Protein 6DBP (pdb70)

Organism: Homo sapiens (NCBI:txid9606)

Radius of gyration: 16.07 Å; Cα contacts (8 Å, |Δi|>4): 361; chains: 2; bounding box: 38×40×41 Å

Nearest PDB structures (foldseek):
  6nty-assembly1_A  TM=9.333E-01  e=2.374E-13  Homo sapiens
  3s7r-assembly2_B  TM=8.781E-01  e=2.569E-09  Homo sapiens
  6dcl-assembly1_B  TM=8.625E-01  e=2.749E-08  Homo sapiens
  1up1-assembly1_A  TM=8.301E-01  e=4.912E-07  Homo sapiens
  3b4d-assembly1_A  TM=8.468E-01  e=9.975E-06  Homo sapiens

Sequence (166 aa):
MKMFIGGLSWQTSPDSLRDYFSKFGEIRECMVMRDPTTKRSRGFGFVTFADPASVDKVLGQPHHELDSKTIDPKVAFPRRAQPKMKMFIGGLSWQTSPDSLRDYFSKFGEIRECMVMRDPTTKRSRGFGFVTFADPASVDKVLGQPHHELDSKTIDPKVAFPRRAQ

Foldseek 3Di:
DKKKKWFAALPQAQVQVCVQLCVLAAWPDKHKDFDPPDPPTGIMMITHHPDCSSVVVLQVPPWDDGPHGTIHIDDDDDDDDDDD/DKKKKWFAALPQAQVQQLVQLCVLAAWPDKDKDFDPPDPDTGIMMITHHPD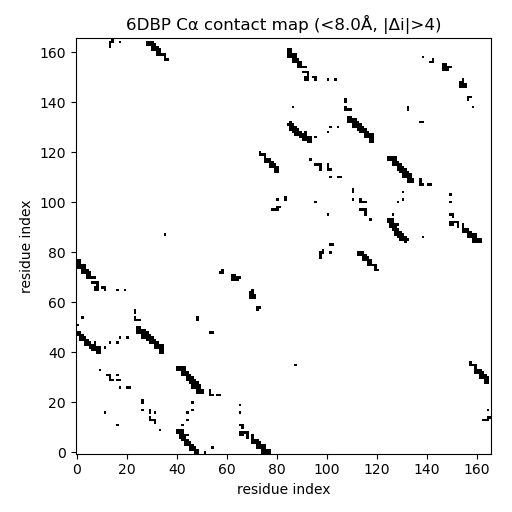CVSVVVLQPDDWDAGPRDTIHIDDDDDDDDD

GO terms:
  GO:0005515 protein binding (F, IPI)
  GO:0005829 cytosol (C, TAS)
  GO:0042802 identical protein binding (F, IPI)
  GO:0005829 cytosol (C, IDA)
  GO:0003723 RNA binding (F, HDA)

InterPro domains:
  IPR000504 RNA recognition motif domain [PF00076] (24-91)
  IPR000504 RNA recognition motif domain [PF00076] (112-178)
  IPR000504 RNA recognition motif domain [PS50102] (21-111)
  IPR000504 RNA recognition motif domain [PS50102] (110-187)
  IPR000504 RNA recognition motif domain [SM00360] (22-94)
  IPR000504 RNA recognition motif domain [SM00360] (111-183)
  IPR012677 Nucleotide-binding alpha-beta plait domain superfamily [G3DSA:3.30.70.330] (21-104)
  IPR012677 Nucleotide-binding alpha-beta plait domain superfamily [G3DSA:3.30.70.330] (106-197)
  IPR034126 RNA-binding protein Musas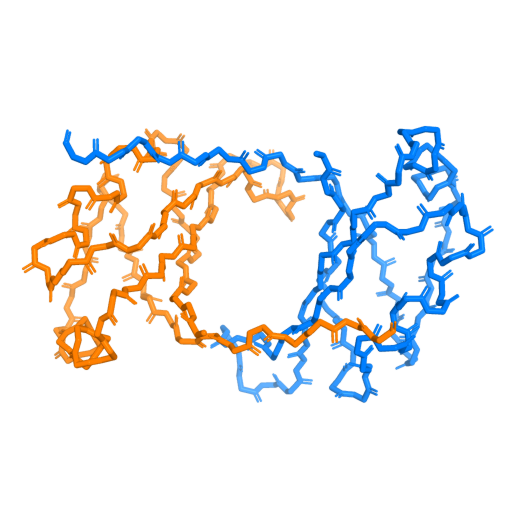hi homologue, RNA recognition motif 2 [cd12323] (111-184)
  IPR035979 RNA-binding domain superfamily [SSF54928] (20-105)
  IPR035979 RNA-binding domain superfamily [SSF54928] (98-203)

Structure (mmCIF, N/CA/C/O backbone):
data_6DBP
#
_entry.id   6DBP
#
_cell.length_a   30.317
_cell.length_b   64.413
_cell.length_c   38.387
_cell.angle_alpha   90.00
_cell.angle_beta   108.87
_cell.angle_gamma   90.00
#
_symmetry.space_group_name_H-M   'P 1 21 1'
#
loop_
_entity.id
_entity.type
_entity.pdbx_description
1 polymer 'RNA-binding protein Musashi homolog 2'
2 water water
#
loop_
_atom_site.group_PDB
_atom_site.id
_atom_site.type_symbol
_atom_site.label_atom_id
_atom_site.label_alt_id
_atom_site.label_comp_id
_atom_site.label_asym_id
_atom_site.label_entity_id
_atom_site.label_seq_id
_atom_site.pdbx_PDB_ins_code
_atom_site.Cartn_x
_atom_site.Cartn_y
_atom_site.Cartn_z
_atom_site.occupancy
_atom_site.B_iso_or_equiv
_atom_site.auth_seq_id
_atom_site.auth_comp_id
_atom_site.auth_asym_id
_atom_site.auth_atom_id
_atom_site.pdbx_PDB_model_num
ATOM 1 N N . MET A 1 1 ? 12.418 2.872 14.239 1.00 32.08 1 MET A N 1
ATOM 2 C CA . MET A 1 1 ? 12.902 3.343 12.944 1.00 31.76 1 MET A CA 1
ATOM 3 C C . MET A 1 1 ? 12.163 2.637 11.803 1.00 29.54 1 MET A C 1
ATOM 4 O O . MET A 1 1 ? 12.310 1.450 11.524 1.00 32.81 1 MET A O 1
ATOM 9 N N . LYS A 1 2 ? 11.316 3.407 11.154 1.00 24.75 2 LYS A N 1
ATOM 10 C CA . LYS A 1 2 ? 10.453 2.883 10.113 1.00 21.04 2 LYS A CA 1
ATOM 11 C C . LYS A 1 2 ? 10.898 3.441 8.775 1.00 17.83 2 LYS A C 1
ATOM 12 O O . LYS A 1 2 ? 11.648 4.417 8.702 1.00 21.45 2 LYS A O 1
ATOM 18 N N . MET A 1 3 ? 10.460 2.789 7.707 1.00 10.76 3 MET A N 1
ATOM 19 C CA . MET A 1 3 ? 10.492 3.396 6.387 1.00 14.07 3 MET A CA 1
ATOM 20 C C . MET A 1 3 ? 9.077 3.798 5.990 1.00 12.53 3 MET A C 1
ATOM 21 O O . MET A 1 3 ? 8.126 3.039 6.195 1.00 14.59 3 MET A O 1
ATOM 26 N N . PHE A 1 4 ? 8.946 5.008 5.462 1.00 12.64 4 PHE A N 1
ATOM 27 C CA . PHE A 1 4 ? 7.695 5.528 4.923 1.00 13.63 4 PHE A CA 1
ATOM 28 C C . PHE A 1 4 ? 7.744 5.414 3.410 1.00 11.33 4 PHE A C 1
ATOM 29 O O . PHE A 1 4 ? 8.716 5.847 2.784 1.00 12.65 4 PHE A O 1
ATOM 37 N N . ILE A 1 5 ? 6.690 4.857 2.815 1.00 10.87 5 ILE A N 1
ATOM 38 C CA . ILE A 1 5 ? 6.594 4.745 1.365 1.00 14.21 5 ILE A CA 1
ATOM 39 C C . ILE A 1 5 ? 5.308 5.420 0.920 1.00 14.12 5 ILE A C 1
ATOM 40 O O . ILE A 1 5 ? 4.210 4.898 1.155 1.00 12.98 5 ILE A O 1
ATOM 45 N N . GLY A 1 6 ? 5.439 6.568 0.253 1.00 15.08 6 GLY A N 1
ATOM 46 C CA . GLY A 1 6 ? 4.280 7.221 -0.319 1.00 16.46 6 GLY A CA 1
ATOM 47 C C . GLY A 1 6 ? 4.000 6.809 -1.764 1.00 14.64 6 GLY A C 1
ATOM 48 O O . GLY A 1 6 ? 4.812 6.170 -2.431 1.00 15.80 6 GLY A O 1
ATOM 49 N N . GLY A 1 7 ? 2.811 7.180 -2.230 1.00 14.58 7 GLY A N 1
ATOM 50 C CA . GLY A 1 7 ? 2.480 7.003 -3.634 1.00 15.43 7 GLY A CA 1
ATOM 51 C C . GLY A 1 7 ? 2.233 5.568 -4.041 1.00 13.58 7 GLY A C 1
ATOM 52 O O . GLY A 1 7 ? 2.473 5.213 -5.199 1.00 14.64 7 GLY A O 1
ATOM 53 N N . LEU A 1 8 ? 1.751 4.734 -3.125 1.00 13.36 8 LEU A N 1
ATOM 54 C CA . LEU A 1 8 ? 1.460 3.350 -3.468 1.00 11.65 8 LEU A CA 1
ATOM 55 C C . LEU A 1 8 ? 0.239 3.269 -4.373 1.00 12.19 8 LEU A C 1
ATOM 56 O O . LEU A 1 8 ? -0.695 4.072 -4.276 1.00 12.81 8 LEU A O 1
ATOM 61 N N . SER A 1 9 ? 0.249 2.279 -5.253 1.00 12.20 9 SER A N 1
ATOM 62 C CA . SER A 1 9 ? -0.960 1.951 -5.993 1.00 13.52 9 SER A CA 1
ATOM 63 C C . SER A 1 9 ? -2.068 1.531 -5.034 1.00 12.78 9 SER A C 1
ATOM 64 O O . SER A 1 9 ? -1.817 0.936 -3.985 1.00 11.58 9 SER A O 1
ATOM 67 N N . TRP A 1 10 ? -3.313 1.850 -5.401 1.00 15.20 10 TRP A N 1
ATOM 68 C CA . TRP A 1 10 ? -4.435 1.333 -4.630 1.00 16.81 10 TRP A CA 1
ATOM 69 C C . TRP A 1 10 ? -4.468 -0.190 -4.614 1.00 15.58 10 TRP A C 1
ATOM 70 O O . TRP A 1 10 ? -5.049 -0.773 -3.691 1.00 17.54 10 TRP A O 1
ATOM 81 N N . GLN A 1 11 ? -3.828 -0.844 -5.586 1.00 16.29 11 GLN A N 1
ATOM 82 C CA . GLN A 1 11 ? -3.788 -2.298 -5.619 1.00 15.89 11 GLN A CA 1
ATOM 83 C C . GLN A 1 11 ? -2.755 -2.886 -4.677 1.00 17.45 11 GLN A C 1
ATOM 84 O O . GLN A 1 11 ? -2.723 -4.109 -4.512 1.00 20.83 11 GLN A O 1
ATOM 90 N N . THR A 1 12 ? -1.918 -2.062 -4.060 1.00 13.95 12 THR A N 1
ATOM 91 C CA . THR A 1 12 ? -0.868 -2.574 -3.194 1.00 14.43 12 THR A CA 1
ATOM 92 C C . THR A 1 12 ? -1.461 -2.884 -1.828 1.00 17.32 12 THR A C 1
ATOM 93 O O . THR A 1 12 ? -1.871 -1.983 -1.091 1.00 18.97 12 THR A O 1
ATOM 97 N N . SER A 1 13 ? -1.510 -4.154 -1.502 1.00 16.31 13 SER A N 1
ATOM 98 C CA . SER A 1 13 ? -1.950 -4.615 -0.195 1.00 16.61 13 SER A CA 1
ATOM 99 C C . SER A 1 13 ? -0.779 -4.593 0.771 1.00 14.98 13 SER A C 1
ATOM 100 O O . SER A 1 13 ? 0.378 -4.504 0.361 1.00 15.17 13 SER A O 1
ATOM 103 N N . PRO A 1 14 ? -1.030 -4.699 2.077 1.00 13.76 14 PRO A N 1
ATOM 104 C CA . PRO A 1 14 ? 0.107 -4.814 3.005 1.00 16.15 14 PRO A CA 1
ATOM 105 C C . PRO A 1 14 ? 0.928 -6.058 2.752 1.00 16.21 14 PRO A C 1
ATOM 106 O O . PRO A 1 14 ? 2.145 -6.039 2.974 1.00 14.69 14 PRO A O 1
ATOM 110 N N . ASP A 1 15 ? 0.301 -7.139 2.275 1.00 16.54 15 ASP A N 1
ATOM 111 C CA . ASP A 1 15 ? 1.058 -8.339 1.943 1.00 17.60 15 ASP A CA 1
ATOM 112 C C . ASP A 1 15 ? 1.985 -8.093 0.764 1.00 14.91 15 ASP A C 1
ATOM 113 O O . ASP A 1 15 ? 3.133 -8.554 0.771 1.00 16.39 15 ASP A O 1
ATOM 118 N N . SER A 1 16 ? 1.508 -7.362 -0.250 1.00 13.89 16 SER A N 1
ATOM 119 C CA . SER A 1 16 ? 2.346 -7.008 -1.395 1.00 14.51 16 SER A CA 1
ATOM 120 C C . SER A 1 16 ? 3.535 -6.159 -0.962 1.00 14.69 16 SER A C 1
ATOM 121 O O . SER A 1 16 ? 4.674 -6.368 -1.407 1.00 13.14 16 SER A O 1
ATOM 124 N N . LEU A 1 17 ? 3.276 -5.169 -0.121 1.00 12.06 17 LEU A N 1
ATOM 125 C CA . LEU A 1 17 ? 4.357 -4.315 0.343 1.00 11.62 17 LEU A CA 1
ATOM 126 C C . LEU A 1 17 ? 5.334 -5.117 1.189 1.00 11.91 17 LEU A C 1
ATOM 127 O O . LEU A 1 17 ? 6.554 -4.963 1.060 1.00 11.44 17 LEU A O 1
ATOM 132 N N . ARG A 1 18 ? 4.815 -6.014 2.030 1.00 11.45 18 ARG A N 1
ATOM 133 C CA . ARG A 1 18 ? 5.681 -6.870 2.838 1.00 14.69 18 ARG A CA 1
ATOM 134 C C . ARG A 1 18 ? 6.549 -7.757 1.957 1.00 12.77 18 ARG A C 1
ATOM 135 O O . ARG A 1 18 ? 7.758 -7.898 2.191 1.00 13.87 18 ARG A O 1
ATOM 143 N N . ASP A 1 19 ? 5.945 -8.377 0.941 1.00 15.24 19 ASP A N 1
ATOM 144 C CA . ASP A 1 19 ? 6.695 -9.284 0.078 1.00 14.97 19 ASP A CA 1
ATOM 145 C C . ASP A 1 19 ? 7.831 -8.555 -0.628 1.00 14.63 19 ASP A C 1
ATOM 146 O O . ASP A 1 19 ? 8.939 -9.092 -0.755 1.00 17.61 19 ASP A O 1
ATOM 151 N N . TYR A 1 20 ? 7.582 -7.326 -1.079 1.00 10.94 20 TYR A N 1
ATOM 152 C CA . TYR A 1 20 ? 8.634 -6.564 -1.746 1.00 12.15 20 TYR A CA 1
ATOM 153 C C . TYR A 1 20 ? 9.778 -6.278 -0.789 1.00 12.66 20 TYR A C 1
ATOM 154 O O . TYR A 1 20 ? 10.951 -6.499 -1.110 1.00 13.62 20 TYR A O 1
ATOM 163 N N . PHE A 1 21 ? 9.464 -5.794 0.400 1.00 10.41 21 PHE A N 1
ATOM 164 C CA . PHE A 1 21 ? 10.547 -5.353 1.258 1.00 11.31 21 PHE A CA 1
ATOM 165 C C . PHE A 1 21 ? 11.206 -6.487 2.032 1.00 11.47 21 PHE A C 1
ATOM 166 O O . PHE A 1 21 ? 12.336 -6.316 2.504 1.00 13.15 21 PHE A O 1
ATOM 174 N N . SER A 1 22 ? 10.577 -7.655 2.114 1.00 11.81 22 SER A N 1
ATOM 175 C CA . SER A 1 22 ? 11.227 -8.767 2.795 1.00 13.83 22 SER A CA 1
ATOM 176 C C . SER A 1 22 ? 12.467 -9.256 2.056 1.00 15.27 22 SER A C 1
ATOM 177 O O . SER A 1 22 ? 13.290 -9.954 2.664 1.00 13.91 22 SER A O 1
ATOM 180 N N . LYS A 1 23 ? 12.641 -8.886 0.779 1.00 13.44 23 LYS A N 1
ATOM 181 C CA . LYS A 1 23 ? 13.869 -9.240 0.071 1.00 13.96 23 LYS A CA 1
ATOM 182 C C . LYS A 1 23 ? 15.080 -8.552 0.675 1.00 13.30 23 LYS A C 1
ATOM 183 O O . LYS A 1 23 ? 16.214 -8.981 0.426 1.00 15.23 23 LYS A O 1
ATOM 189 N N . PHE A 1 24 ? 14.865 -7.512 1.478 1.00 11.62 24 PHE A N 1
ATOM 190 C CA . PHE A 1 24 ? 15.951 -6.757 2.083 1.00 12.45 24 PHE A CA 1
ATOM 191 C C . PHE A 1 24 ? 16.229 -7.143 3.527 1.00 14.07 24 PHE A C 1
ATOM 192 O O . PHE A 1 24 ? 17.205 -6.648 4.095 1.00 16.47 24 PHE A O 1
ATOM 200 N N . GLY A 1 25 ? 15.410 -7.982 4.129 1.00 12.46 25 GLY A N 1
ATOM 201 C CA . GLY A 1 25 ? 15.645 -8.400 5.496 1.00 16.68 25 GLY A CA 1
ATOM 202 C C . GLY A 1 25 ? 14.340 -8.689 6.213 1.00 13.86 25 GLY A C 1
ATOM 203 O O . GLY A 1 25 ? 13.248 -8.522 5.673 1.00 14.63 25 GLY A O 1
ATOM 204 N N . GLU A 1 26 ? 14.491 -9.141 7.455 1.00 14.93 26 GLU A N 1
ATOM 205 C CA . GLU A 1 26 ? 13.354 -9.514 8.284 1.00 12.65 26 GLU A CA 1
ATOM 206 C C . GLU A 1 26 ? 12.481 -8.304 8.576 1.00 12.39 26 GLU A C 1
ATOM 207 O O . GLU A 1 26 ? 12.971 -7.256 8.994 1.00 13.91 26 GLU A O 1
ATOM 213 N N . ILE A 1 27 ? 11.174 -8.460 8.374 1.00 14.39 27 ILE A N 1
ATOM 214 C CA . ILE A 1 27 ? 10.207 -7.398 8.627 1.00 13.93 27 ILE A CA 1
ATOM 215 C C . ILE A 1 27 ? 9.503 -7.677 9.950 1.00 16.13 27 ILE A C 1
ATOM 216 O O . ILE A 1 27 ? 9.030 -8.799 10.190 1.00 18.26 27 ILE A O 1
ATOM 221 N N . ARG A 1 28 ? 9.486 -6.673 10.835 1.00 14.93 28 ARG A N 1
ATOM 222 C CA . ARG A 1 28 ? 8.737 -6.747 12.086 1.00 17.16 28 ARG A CA 1
ATOM 223 C C . ARG A 1 28 ? 7.303 -6.263 11.939 1.00 19.58 28 ARG A C 1
ATOM 224 O O . ARG A 1 28 ? 6.414 -6.770 12.629 1.00 22.82 28 ARG A O 1
ATOM 232 N N . GLU A 1 29 ? 7.048 -5.289 11.065 1.00 17.03 29 GLU A N 1
ATOM 233 C CA . GLU A 1 29 ? 5.691 -4.794 10.896 1.00 19.46 29 GLU A CA 1
ATOM 234 C C . GLU A 1 29 ? 5.600 -4.140 9.535 1.00 15.22 29 GLU A C 1
ATOM 235 O O . GLU A 1 29 ? 6.571 -3.564 9.049 1.00 15.81 29 GLU A O 1
ATOM 241 N N . CYS A 1 30 ? 4.433 -4.258 8.918 1.00 16.42 30 CYS A N 1
ATOM 242 C CA . CYS A 1 30 ? 4.230 -3.672 7.604 1.00 13.39 30 CYS A CA 1
ATOM 243 C C . CYS A 1 30 ? 2.773 -3.255 7.496 1.00 18.08 30 CYS A C 1
ATOM 244 O O . CYS A 1 30 ? 1.875 -4.089 7.634 1.00 18.36 30 CYS A O 1
ATOM 247 N N . MET A 1 31 ? 2.524 -1.970 7.264 1.00 14.13 31 MET A N 1
ATOM 248 C CA . MET A 1 31 ? 1.144 -1.519 7.202 1.00 16.08 31 MET A CA 1
ATOM 249 C C . MET A 1 31 ? 0.952 -0.594 6.016 1.00 16.71 31 MET A C 1
ATOM 250 O O . MET A 1 31 ? 1.862 0.143 5.632 1.00 16.06 31 MET A O 1
ATOM 255 N N . VAL A 1 32 ? -0.244 -0.665 5.428 1.00 13.60 32 VAL A N 1
ATOM 256 C CA . VAL A 1 32 ? -0.674 0.222 4.356 1.00 14.64 32 VAL A CA 1
ATOM 257 C C . VAL A 1 32 ? -1.970 0.894 4.789 1.00 14.85 32 VAL A C 1
ATOM 258 O O . VAL A 1 32 ? -2.750 0.343 5.569 1.00 15.22 32 VAL A O 1
ATOM 262 N N . MET A 1 33 ? -2.185 2.109 4.300 1.00 14.10 33 MET A N 1
ATOM 263 C CA . MET A 1 33 ? -3.490 2.739 4.405 1.00 14.19 33 MET A CA 1
ATOM 264 C C . MET A 1 33 ? -3.755 3.531 3.138 1.00 16.20 33 MET A C 1
ATOM 265 O O . MET A 1 33 ? -2.830 4.016 2.485 1.00 14.67 33 MET A O 1
ATOM 270 N N . ARG A 1 34 ? -5.029 3.630 2.774 1.00 18.46 34 ARG A N 1
ATOM 271 C CA . ARG A 1 34 ? -5.407 4.551 1.717 1.00 21.72 34 ARG A CA 1
ATOM 272 C C . ARG A 1 34 ? -5.007 5.961 2.134 1.00 21.57 34 ARG A C 1
ATOM 273 O O . ARG A 1 34 ? -5.249 6.370 3.274 1.00 23.11 34 ARG A O 1
ATOM 281 N N . ASP A 1 35 ? -4.353 6.684 1.235 1.00 19.96 35 ASP A N 1
ATOM 282 C CA . ASP A 1 35 ? -3.917 8.053 1.503 1.00 22.27 35 ASP A CA 1
ATOM 283 C C . ASP A 1 35 ? -5.128 8.984 1.531 1.00 25.65 35 ASP A C 1
ATOM 284 O O . ASP A 1 35 ? -5.707 9.255 0.471 1.00 24.30 35 ASP A O 1
ATOM 289 N N . PRO A 1 36 ? -5.543 9.504 2.690 1.00 23.67 36 PRO A N 1
ATOM 290 C CA . PRO A 1 36 ? -6.780 10.292 2.738 1.00 25.92 36 PRO A CA 1
ATOM 291 C C . PRO A 1 36 ? -6.630 11.722 2.247 1.00 26.58 36 PRO A C 1
ATOM 292 O O . PRO A 1 36 ? -7.622 12.458 2.247 1.00 26.11 36 PRO A O 1
ATOM 296 N N . THR A 1 37 ? -5.431 12.134 1.831 1.00 25.59 37 THR A N 1
ATOM 297 C CA . THR A 1 37 ? -5.192 13.506 1.399 1.00 28.98 37 THR A CA 1
ATOM 298 C C . THR A 1 37 ? -5.565 13.750 -0.055 1.00 31.77 37 THR A C 1
ATOM 299 O O . THR A 1 37 ? -5.447 14.887 -0.521 1.00 35.41 37 THR A O 1
ATOM 303 N N . THR A 1 38 ? -6.004 12.726 -0.783 1.00 31.28 38 THR A N 1
ATOM 304 C CA . THR A 1 38 ? -6.373 12.899 -2.178 1.00 34.08 38 THR A CA 1
ATOM 305 C C . THR A 1 38 ? -7.524 11.965 -2.520 1.00 38.33 38 THR A C 1
ATOM 306 O O . THR A 1 38 ? -7.718 10.922 -1.887 1.00 36.23 38 THR A O 1
ATOM 310 N N . LYS A 1 39 ? -8.299 12.363 -3.532 1.00 41.63 39 LYS A N 1
ATOM 311 C CA . LYS A 1 39 ? -9.351 11.501 -4.053 1.00 42.13 39 LYS A CA 1
ATOM 312 C C . LYS A 1 39 ? -8.820 10.551 -5.119 1.00 41.03 39 LYS A C 1
ATOM 313 O O . LYS A 1 39 ? -9.389 9.473 -5.326 1.00 46.94 39 LYS A O 1
ATOM 319 N N . ARG A 1 40 ? -7.748 10.935 -5.810 1.00 37.75 40 ARG A N 1
ATOM 320 C CA . ARG A 1 40 ? -6.918 9.981 -6.530 1.00 39.28 40 ARG A CA 1
ATOM 321 C C . ARG A 1 40 ? -6.645 8.792 -5.621 1.00 37.45 40 ARG A C 1
ATOM 322 O O . ARG A 1 40 ? -6.244 8.959 -4.468 1.00 32.52 40 ARG A O 1
ATOM 330 N N . SER A 1 41 ? -6.928 7.590 -6.100 1.00 34.76 41 SER A N 1
ATOM 331 C CA . SER A 1 41 ? -6.832 6.414 -5.239 1.00 30.85 41 SER A CA 1
ATOM 332 C C . SER A 1 41 ? -5.363 6.009 -5.147 1.00 25.89 41 SER A C 1
ATOM 333 O O . SER A 1 41 ? -4.779 5.486 -6.106 1.00 25.64 41 SER A O 1
ATOM 336 N N . ARG A 1 42 ? -4.758 6.266 -3.988 1.00 21.69 42 ARG A N 1
ATOM 337 C CA . ARG A 1 42 ? -3.376 5.884 -3.726 1.00 20.91 42 ARG A CA 1
ATOM 338 C C . ARG A 1 42 ? -3.231 5.595 -2.239 1.00 17.17 42 ARG A C 1
ATOM 339 O O . ARG A 1 42 ? -4.111 5.916 -1.434 1.00 19.77 42 ARG A O 1
ATOM 347 N N . GLY A 1 43 ? -2.104 4.972 -1.875 1.00 13.43 43 GLY A N 1
ATOM 348 C CA . GLY A 1 43 ? -1.867 4.579 -0.506 1.00 12.77 43 GLY A CA 1
ATOM 349 C C . GLY A 1 43 ? -0.518 5.070 -0.003 1.00 11.79 43 GLY A C 1
ATOM 350 O O . GLY A 1 43 ? 0.329 5.527 -0.770 1.00 12.28 43 GLY A O 1
ATOM 351 N N . PHE A 1 44 ? -0.335 4.976 1.306 1.00 13.50 44 PHE A N 1
ATOM 352 C CA . PHE A 1 44 ? 1.035 5.017 1.790 1.00 12.68 44 PHE A CA 1
ATOM 353 C C . PHE A 1 44 ? 1.232 3.922 2.826 1.00 13.62 44 PHE A C 1
ATOM 354 O O . PHE A 1 44 ? 0.281 3.308 3.326 1.00 13.28 44 PHE A O 1
ATOM 362 N N . GLY A 1 45 ? 2.503 3.622 3.070 1.00 15.01 45 GLY A N 1
ATOM 363 C CA . GLY A 1 45 ? 2.849 2.481 3.883 1.00 14.70 45 GLY A CA 1
ATOM 364 C C . GLY A 1 45 ? 4.017 2.779 4.798 1.00 12.42 45 GLY A C 1
ATOM 365 O O . GLY A 1 45 ? 4.794 3.713 4.591 1.00 10.74 45 GLY A O 1
ATOM 366 N N . PHE A 1 46 ? 4.121 1.954 5.825 1.00 12.72 46 PHE A N 1
ATOM 367 C CA . PHE A 1 46 ? 5.234 1.993 6.758 1.00 11.97 46 PHE A CA 1
ATOM 368 C C . PHE A 1 46 ? 5.764 0.582 6.906 1.00 14.89 46 PHE A C 1
ATOM 369 O O . PHE A 1 46 ? 4.983 -0.348 7.115 1.00 15.40 46 PHE A O 1
ATOM 377 N N . VAL A 1 47 ? 7.079 0.424 6.807 1.00 11.02 47 VAL A N 1
ATOM 378 C CA . VAL A 1 47 ? 7.732 -0.872 6.970 1.00 14.28 47 VAL A CA 1
ATOM 379 C C . VAL A 1 47 ? 8.716 -0.757 8.128 1.00 13.16 47 VAL A C 1
ATOM 380 O O . VAL A 1 47 ? 9.532 0.168 8.162 1.00 14.28 47 VAL A O 1
ATOM 384 N N . THR A 1 48 ? 8.647 -1.695 9.074 1.00 11.37 48 THR A N 1
ATOM 385 C CA . THR A 1 48 ? 9.594 -1.735 10.183 1.00 14.82 48 THR A CA 1
ATOM 386 C C . THR A 1 48 ? 10.441 -2.993 10.057 1.00 13.32 48 THR A C 1
ATOM 387 O O . THR A 1 48 ? 9.906 -4.104 10.026 1.00 14.39 48 THR A O 1
ATOM 391 N N . PHE A 1 49 ? 11.751 -2.813 9.929 1.00 13.30 49 PHE A N 1
ATOM 392 C CA . PHE A 1 49 ? 12.672 -3.935 9.837 1.00 12.59 49 PHE A CA 1
ATOM 393 C C . PHE A 1 49 ? 13.198 -4.311 11.211 1.00 16.52 49 PHE A C 1
ATOM 394 O O . PHE A 1 49 ? 13.331 -3.466 12.095 1.00 18.32 49 PHE A O 1
ATOM 402 N N . ALA A 1 50 ? 13.564 -5.581 11.365 1.00 14.91 50 ALA A N 1
ATOM 403 C CA . ALA A 1 50 ? 14.215 -5.987 12.606 1.00 17.94 50 ALA A CA 1
ATOM 404 C C . ALA A 1 50 ? 15.633 -5.436 12.705 1.00 21.90 50 ALA A C 1
ATOM 405 O O . ALA A 1 50 ? 16.098 -5.111 13.806 1.00 24.59 50 ALA A O 1
ATOM 407 N N . ASP A 1 51 ? 16.336 -5.325 11.581 1.00 19.57 51 ASP A N 1
ATOM 408 C CA . ASP A 1 51 ? 17.732 -4.925 11.533 1.00 20.37 51 ASP A CA 1
ATOM 409 C C . ASP A 1 51 ? 17.872 -3.611 10.776 1.00 19.71 51 ASP A C 1
ATOM 410 O O . ASP A 1 51 ? 17.412 -3.515 9.634 1.00 15.78 51 ASP A O 1
ATOM 415 N N . PRO A 1 52 ? 18.496 -2.586 11.361 1.00 24.38 52 PRO A N 1
ATOM 416 C CA . PRO A 1 52 ? 18.728 -1.336 10.609 1.00 20.69 52 PRO A CA 1
ATOM 417 C C . PRO A 1 52 ? 19.535 -1.515 9.335 1.00 18.85 52 PRO A C 1
ATOM 418 O O . PRO A 1 52 ? 19.434 -0.666 8.434 1.00 18.08 52 PRO A O 1
ATOM 422 N N . ALA A 1 53 ? 20.351 -2.574 9.239 1.00 18.68 53 ALA A N 1
ATOM 423 C CA . ALA A 1 53 ? 21.117 -2.815 8.022 1.00 20.89 53 ALA A CA 1
ATOM 424 C C . ALA A 1 53 ? 20.201 -2.931 6.819 1.00 18.64 53 ALA A C 1
ATOM 425 O O . ALA A 1 53 ? 20.596 -2.589 5.695 1.00 17.33 53 ALA A O 1
ATOM 427 N N . SER A 1 54 ? 18.974 -3.408 7.034 1.00 13.89 54 SER A N 1
ATOM 428 C CA . SER A 1 54 ? 18.042 -3.567 5.924 1.00 11.67 54 SER A CA 1
ATOM 429 C C . SER A 1 54 ? 17.690 -2.217 5.317 1.00 12.57 54 SER A C 1
ATOM 430 O O . SER A 1 54 ? 17.494 -2.111 4.102 1.00 12.85 54 SER A O 1
ATOM 433 N N . VAL A 1 55 ? 17.571 -1.181 6.154 1.00 13.94 55 VAL A N 1
ATOM 434 C CA .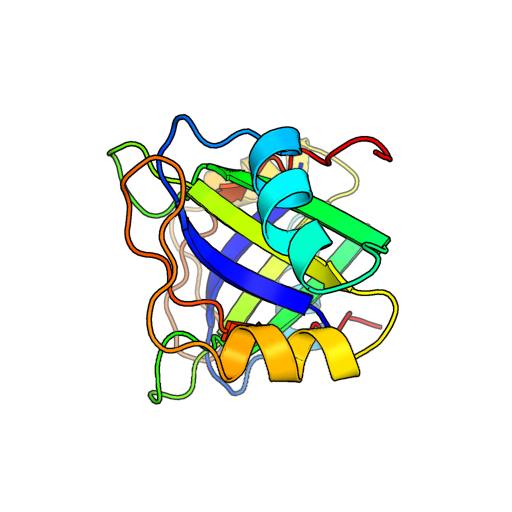 VAL A 1 55 ? 17.261 0.155 5.652 1.00 9.99 55 VAL A CA 1
ATOM 435 C C . VAL A 1 55 ? 18.364 0.634 4.710 1.00 12.32 55 VAL A C 1
ATOM 436 O O . VAL A 1 55 ? 18.093 1.238 3.664 1.00 13.85 55 VAL A O 1
ATOM 440 N N . ASP A 1 56 ? 19.629 0.378 5.065 1.00 12.65 56 ASP A N 1
ATOM 441 C CA . ASP A 1 56 ? 20.715 0.777 4.182 1.00 14.27 56 ASP A CA 1
ATOM 442 C C . ASP A 1 56 ? 20.613 0.097 2.827 1.00 15.81 56 ASP A C 1
ATOM 443 O O . ASP A 1 56 ? 20.880 0.720 1.791 1.00 15.81 56 ASP A O 1
ATOM 448 N N . LYS A 1 57 ? 20.238 -1.186 2.811 1.00 13.57 57 LYS A N 1
ATOM 449 C CA . LYS A 1 57 ? 20.105 -1.879 1.536 1.00 13.51 57 LYS A CA 1
ATOM 450 C C . LYS A 1 57 ? 19.005 -1.256 0.691 1.00 13.38 57 LYS A C 1
ATOM 451 O O . LYS A 1 57 ? 19.159 -1.097 -0.524 1.00 13.98 57 LYS A O 1
ATOM 457 N 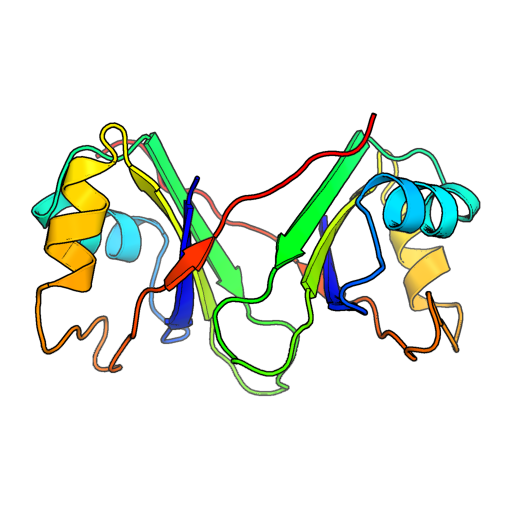N . VAL A 1 58 ? 17.881 -0.910 1.315 1.00 13.57 58 VAL A N 1
ATOM 458 C CA . VAL A 1 58 ? 16.805 -0.245 0.581 1.00 9.97 58 VAL A CA 1
ATOM 459 C C . VAL A 1 58 ? 17.262 1.113 0.064 1.00 12.85 58 VAL A C 1
ATOM 460 O O . VAL A 1 58 ? 17.089 1.436 -1.117 1.00 13.70 58 VAL A O 1
ATOM 464 N N . LEU A 1 59 ? 17.843 1.935 0.943 1.00 11.15 59 LEU A N 1
ATOM 465 C CA . LEU A 1 59 ? 18.265 3.268 0.519 1.00 12.85 59 LEU A CA 1
ATOM 466 C C . LEU A 1 59 ? 19.349 3.204 -0.542 1.00 14.91 59 LEU A C 1
ATOM 467 O O . LEU A 1 59 ? 19.429 4.098 -1.397 1.00 17.80 59 LEU A O 1
ATOM 472 N N . GLY A 1 60 ? 20.187 2.168 -0.501 1.00 13.04 60 GLY A N 1
ATOM 473 C CA . GLY A 1 60 ? 21.263 2.046 -1.468 1.00 16.93 60 GLY A CA 1
ATOM 474 C C . GLY A 1 60 ? 20.791 1.672 -2.859 1.00 19.75 60 GLY A C 1
ATOM 475 O O . GLY A 1 60 ? 21.378 2.118 -3.856 1.00 18.90 60 GLY A O 1
ATOM 476 N N . GLN A 1 61 ? 19.755 0.844 -2.952 1.00 15.41 61 GLN A N 1
ATOM 477 C CA . GLN A 1 61 ? 19.238 0.408 -4.251 1.00 14.12 61 GLN A CA 1
ATOM 478 C C . GLN A 1 61 ? 18.631 1.606 -4.968 1.00 15.13 61 GLN A C 1
ATOM 479 O O . GLN A 1 61 ? 17.736 2.259 -4.414 1.00 16.15 61 GLN A O 1
ATOM 485 N N . PRO A 1 62 ? 19.085 1.944 -6.177 1.00 14.12 62 PRO A N 1
ATOM 486 C CA . PRO A 1 62 ? 18.721 3.241 -6.763 1.00 13.74 62 PRO A CA 1
ATOM 487 C C . PRO A 1 62 ? 17.336 3.300 -7.377 1.00 15.76 62 PRO A C 1
ATOM 488 O O . PRO A 1 62 ? 16.877 4.404 -7.698 1.00 21.06 62 PRO A O 1
ATOM 492 N N . HIS A 1 63 ? 16.667 2.170 -7.567 1.00 14.68 63 HIS A N 1
ATOM 493 C CA . HIS A 1 63 ? 15.341 2.160 -8.172 1.00 15.97 63 HIS A CA 1
ATOM 494 C C . HIS A 1 63 ? 14.450 1.155 -7.453 1.00 12.24 63 HIS A C 1
ATOM 495 O O . HIS A 1 63 ? 14.854 0.010 -7.222 1.00 12.40 63 HIS A O 1
ATOM 502 N N . HIS A 1 64 ? 13.239 1.591 -7.101 1.00 12.05 64 HIS A N 1
ATOM 503 C CA . HIS A 1 64 ? 12.227 0.746 -6.488 1.00 12.14 64 HIS A CA 1
ATOM 504 C C . HIS A 1 64 ? 10.932 0.946 -7.243 1.00 9.84 64 HIS A C 1
ATOM 505 O O . HIS A 1 64 ? 10.616 2.070 -7.641 1.00 10.76 64 HIS A O 1
ATOM 512 N N . GLU A 1 65 ? 10.205 -0.143 -7.475 1.00 11.84 65 GLU A N 1
ATOM 513 C CA . GLU A 1 65 ? 8.880 -0.020 -8.061 1.00 14.05 65 GLU A CA 1
ATOM 514 C C . GLU A 1 65 ? 7.989 -1.121 -7.514 1.00 11.53 65 GLU A C 1
ATOM 515 O O . GLU A 1 65 ? 8.457 -2.207 -7.147 1.00 12.82 65 GLU A O 1
ATOM 521 N N . LEU A 1 66 ? 6.693 -0.838 -7.490 1.00 11.53 66 LEU A N 1
ATOM 522 C CA . LEU A 1 66 ? 5.733 -1.772 -6.921 1.00 10.87 66 LEU A CA 1
ATOM 523 C C . LEU A 1 66 ? 4.373 -1.480 -7.533 1.00 9.08 66 LEU A C 1
ATOM 524 O O . LEU A 1 66 ? 3.905 -0.338 -7.481 1.00 10.77 66 LEU A O 1
ATOM 529 N N . ASP A 1 67 ? 3.751 -2.512 -8.105 1.00 12.44 67 ASP A N 1
ATOM 530 C CA . ASP A 1 67 ? 2.403 -2.420 -8.683 1.00 12.19 67 ASP A CA 1
ATOM 531 C C . ASP A 1 67 ? 2.253 -1.203 -9.598 1.00 12.09 67 ASP A C 1
ATOM 532 O O . ASP A 1 67 ? 1.287 -0.439 -9.507 1.00 13.23 67 ASP A O 1
ATOM 537 N N . SER A 1 68 ? 3.230 -1.034 -10.500 1.00 12.79 68 SER A N 1
ATOM 538 C CA . SER A 1 68 ? 3.246 -0.046 -11.588 1.00 15.71 68 SER A CA 1
ATOM 539 C C . SER A 1 68 ? 3.529 1.372 -11.107 1.00 17.36 68 SER A C 1
ATOM 540 O O . SER A 1 68 ? 3.351 2.340 -11.891 1.00 15.97 68 SER A O 1
ATOM 543 N N . LYS A 1 69 ? 3.985 1.546 -9.871 1.00 11.59 69 LYS A N 1
ATOM 544 C CA . LYS A 1 69 ? 4.415 2.843 -9.370 1.00 12.07 69 LYS A CA 1
ATOM 545 C C . LYS A 1 69 ? 5.904 2.797 -9.080 1.00 12.81 69 LYS A C 1
ATOM 546 O O . LYS A 1 69 ? 6.397 1.831 -8.500 1.00 12.14 69 LYS A O 1
ATOM 552 N N . THR A 1 70 ? 6.621 3.844 -9.463 1.00 11.79 70 THR A N 1
ATOM 553 C CA . THR A 1 70 ? 7.964 4.026 -8.943 1.00 10.89 70 THR A CA 1
ATOM 554 C C . THR A 1 70 ? 7.837 4.583 -7.534 1.00 10.94 70 THR A C 1
ATOM 555 O O . THR A 1 70 ? 7.098 5.546 -7.310 1.00 16.16 70 THR A O 1
ATOM 559 N N . ILE A 1 71 ? 8.495 3.932 -6.575 1.00 10.17 71 ILE A N 1
ATOM 560 C CA . ILE A 1 71 ? 8.412 4.342 -5.178 1.00 10.42 71 ILE A CA 1
ATOM 561 C C . ILE A 1 71 ? 9.798 4.751 -4.686 1.00 12.15 71 ILE A C 1
ATOM 562 O O . ILE A 1 71 ? 10.830 4.360 -5.235 1.00 12.35 71 ILE A O 1
ATOM 567 N N . ASP A 1 72 ? 9.804 5.566 -3.640 1.00 15.17 72 ASP A N 1
ATOM 568 C CA . ASP A 1 72 ? 11.031 6.168 -3.119 1.00 13.85 72 ASP A CA 1
ATOM 569 C C . ASP A 1 72 ? 10.991 6.092 -1.600 1.00 10.74 72 ASP A C 1
ATOM 570 O O . ASP A 1 72 ? 10.571 7.033 -0.921 1.00 12.49 72 ASP A O 1
ATOM 575 N N . PRO A 1 73 ? 11.406 4.954 -1.043 1.00 11.84 73 PRO A N 1
ATOM 576 C CA . PRO A 1 73 ? 11.311 4.757 0.414 1.00 12.38 73 PRO A CA 1
ATOM 577 C C . PRO A 1 73 ? 12.128 5.783 1.192 1.00 14.00 73 PRO A C 1
ATOM 578 O O . PRO A 1 73 ? 13.280 6.071 0.859 1.00 14.52 73 PRO A O 1
ATOM 582 N N . LYS A 1 74 ? 11.514 6.341 2.236 1.00 11.02 74 LYS A N 1
ATOM 583 C CA . LYS A 1 74 ? 12.142 7.337 3.091 1.00 13.30 74 LYS A CA 1
ATOM 584 C C . LYS A 1 74 ? 12.205 6.817 4.519 1.00 13.53 74 LYS A C 1
ATOM 585 O O . LYS A 1 74 ? 11.462 5.918 4.900 1.00 15.26 74 LYS A O 1
ATOM 591 N N . VAL A 1 75 ? 13.119 7.382 5.326 1.00 14.54 75 VAL A N 1
ATOM 592 C CA . VAL A 1 75 ? 13.182 6.983 6.727 1.00 16.70 75 VAL A CA 1
ATOM 593 C C . VAL A 1 75 ? 12.231 7.855 7.532 1.00 15.51 75 VAL A C 1
ATOM 594 O O . VAL A 1 75 ? 11.981 9.018 7.208 1.00 19.80 75 VAL A O 1
ATOM 598 N N . ALA A 1 76 ? 11.689 7.283 8.602 1.00 13.61 76 ALA A N 1
ATOM 599 C CA . ALA A 1 76 ? 10.753 7.989 9.455 1.00 15.34 76 ALA A CA 1
ATOM 600 C C . ALA A 1 76 ? 11.039 7.580 10.888 1.00 15.89 76 ALA A C 1
ATOM 601 O O . ALA A 1 76 ? 11.281 6.404 11.169 1.00 17.42 76 ALA A O 1
ATOM 603 N N . PHE A 1 77 ? 11.023 8.550 11.791 1.00 13.91 77 PHE A N 1
ATOM 604 C CA . PHE A 1 77 ? 11.327 8.308 13.199 1.00 17.80 77 PHE A CA 1
ATOM 605 C C . PHE A 1 77 ? 10.205 8.861 14.069 1.00 18.49 77 PHE A C 1
ATOM 606 O O . PHE A 1 77 ? 10.315 9.964 14.615 1.00 18.53 77 PHE A O 1
ATOM 614 N N . PRO A 1 78 ? 9.126 8.106 14.248 1.00 17.09 78 PRO A N 1
ATOM 615 C CA . PRO A 1 78 ? 7.980 8.630 15.000 1.00 17.41 78 PRO A CA 1
ATOM 616 C C . PRO A 1 78 ? 8.329 8.951 16.446 1.00 16.18 78 PRO A C 1
ATOM 617 O O . PRO A 1 78 ? 9.057 8.210 17.116 1.00 19.76 78 PRO A O 1
ATOM 621 N N . ARG A 1 79 ? 7.779 10.061 16.932 1.00 13.35 79 ARG A N 1
ATOM 622 C CA . ARG A 1 79 ? 7.895 10.466 18.329 1.00 15.84 79 ARG A CA 1
ATOM 623 C C . ARG A 1 79 ? 6.525 10.417 18.986 1.00 13.01 79 ARG A C 1
ATOM 624 O O . ARG A 1 79 ? 5.618 11.157 18.589 1.00 14.24 79 ARG A O 1
ATOM 632 N N . ARG A 1 80 ? 6.387 9.590 20.014 1.00 15.68 80 ARG A N 1
ATOM 633 C CA . ARG A 1 80 ? 5.105 9.419 20.690 1.00 16.27 80 ARG A CA 1
ATOM 634 C C . ARG A 1 80 ? 4.960 10.361 21.882 1.00 18.44 80 ARG A C 1
ATOM 635 O O . ARG A 1 80 ? 5.923 10.640 22.598 1.00 17.65 80 ARG A O 1
ATOM 643 N N . ALA A 1 81 ? 3.747 10.865 22.076 1.00 13.27 81 ALA A N 1
ATOM 644 C CA . ALA A 1 81 ? 3.442 11.679 23.240 1.00 13.74 81 ALA A CA 1
ATOM 645 C C . ALA A 1 81 ? 3.295 10.789 24.465 1.00 19.79 81 ALA A C 1
ATOM 646 O O . ALA A 1 81 ? 2.837 9.652 24.372 1.00 21.80 81 ALA A O 1
ATOM 648 N N . GLN A 1 82 ? 3.682 11.323 25.621 1.00 22.85 82 GLN A N 1
ATOM 649 C CA . GLN A 1 82 ? 3.345 10.691 26.890 1.00 27.33 82 GLN A CA 1
ATOM 650 C C . GLN A 1 82 ? 1.848 10.840 27.165 1.00 28.14 82 GLN A C 1
ATOM 651 O O . GLN A 1 82 ? 1.177 11.696 26.581 1.00 27.45 82 GLN A O 1
ATOM 657 N N . PRO A 1 83 ? 1.299 10.026 28.069 1.00 28.05 83 PRO A N 1
ATOM 658 C CA . PRO A 1 83 ? -0.046 10.322 28.582 1.00 30.37 83 PRO A CA 1
ATOM 659 C C . PRO A 1 83 ? -0.074 11.692 29.249 1.00 30.58 83 PRO A C 1
ATOM 660 O O . PRO A 1 83 ? 0.927 12.157 29.797 1.00 35.49 83 PRO A O 1
ATOM 664 N N . LYS A 1 84 ? -1.240 12.336 29.187 1.00 36.30 84 LYS A N 1
ATOM 665 C CA . LYS A 1 84 ? -1.421 13.724 29.616 1.00 38.29 84 LYS A CA 1
ATOM 666 C C . LYS A 1 84 ? -0.821 14.028 30.988 1.00 45.42 84 LYS A C 1
ATOM 667 O O . LYS A 1 84 ? 0.260 14.615 31.086 1.00 48.06 84 LYS A O 1
ATOM 673 N N . MET B 1 1 ? -8.020 2.539 13.653 1.00 20.52 1 MET B N 1
ATOM 674 C CA . MET B 1 1 ? -8.406 3.799 13.013 1.00 16.03 1 MET B CA 1
ATOM 675 C C . MET B 1 1 ? -7.707 4.982 13.661 1.00 16.56 1 MET B C 1
ATOM 676 O O . MET B 1 1 ? -7.708 5.137 14.889 1.00 21.41 1 MET B O 1
ATOM 681 N N . LYS B 1 2 ? -7.107 5.815 12.824 1.00 15.21 2 LYS B N 1
ATOM 682 C CA . LYS B 1 2 ? -6.320 6.949 13.270 1.00 18.19 2 LYS B CA 1
ATOM 683 C C . LYS B 1 2 ? -6.747 8.181 12.494 1.00 16.07 2 LYS B C 1
ATOM 684 O O . LYS B 1 2 ? -7.377 8.085 11.436 1.00 19.32 2 LYS B O 1
ATOM 690 N N . MET B 1 3 ? -6.402 9.347 13.023 1.00 10.77 3 MET B N 1
ATOM 691 C CA . MET B 1 3 ? -6.475 10.559 12.224 1.00 10.83 3 MET B CA 1
ATOM 692 C C . MET B 1 3 ? -5.077 10.918 11.745 1.00 14.83 3 MET B C 1
ATOM 693 O O . MET B 1 3 ? -4.112 10.856 12.514 1.00 14.91 3 MET B O 1
ATOM 698 N N . PHE B 1 4 ? -4.973 11.262 10.461 1.00 10.35 4 PHE B N 1
ATOM 699 C CA . PHE B 1 4 ? -3.726 11.717 9.861 1.00 11.25 4 PHE B CA 1
ATOM 700 C C . PHE B 1 4 ? -3.759 13.236 9.739 1.00 10.98 4 PHE B C 1
ATOM 701 O O . PHE B 1 4 ? -4.742 13.804 9.256 1.00 13.44 4 PHE B O 1
ATOM 709 N N . ILE B 1 5 ? -2.696 13.898 10.181 1.00 10.70 5 ILE B N 1
ATOM 710 C CA . ILE B 1 5 ? -2.599 15.353 10.084 1.00 11.60 5 ILE B CA 1
ATOM 711 C C . ILE B 1 5 ? -1.333 15.694 9.319 1.00 14.76 5 ILE B C 1
ATOM 712 O O . ILE B 1 5 ? -0.229 15.570 9.855 1.00 14.48 5 ILE B O 1
ATOM 717 N N . GLY B 1 6 ? -1.485 16.151 8.084 1.00 17.12 6 GLY B N 1
ATOM 718 C CA . GLY B 1 6 ? -0.342 16.603 7.327 1.00 14.76 6 GLY B CA 1
ATOM 719 C C . GLY B 1 6 ? -0.048 18.070 7.566 1.00 15.97 6 GLY B C 1
ATOM 720 O O . GLY B 1 6 ? -0.861 18.807 8.131 1.00 14.24 6 GLY B O 1
ATOM 721 N N . GLY B 1 7 ? 1.148 18.476 7.154 1.00 14.45 7 GLY B N 1
ATOM 722 C CA . GLY B 1 7 ? 1.502 19.886 7.143 1.00 17.59 7 GLY B CA 1
ATOM 723 C C . GLY B 1 7 ? 1.668 20.528 8.502 1.00 15.73 7 GLY B C 1
ATOM 724 O O . GLY B 1 7 ? 1.451 21.738 8.639 1.00 17.63 7 GLY B O 1
ATOM 725 N N . LEU B 1 8 ? 2.060 19.761 9.516 1.00 11.85 8 LEU B N 1
ATOM 726 C CA . LEU B 1 8 ? 2.331 20.352 10.819 1.00 12.27 8 LEU B CA 1
ATOM 727 C C . LEU B 1 8 ? 3.518 21.296 10.733 1.00 14.28 8 LEU B C 1
ATOM 728 O O . LEU B 1 8 ? 4.451 21.082 9.953 1.00 13.90 8 LEU B O 1
ATOM 733 N N . SER B 1 9 ? 3.483 22.343 11.554 1.00 13.57 9 SER B N 1
ATOM 734 C CA . SER B 1 9 ? 4.683 23.128 11.798 1.00 12.99 9 SER B CA 1
ATOM 735 C C . SER B 1 9 ? 5.803 22.229 12.307 1.00 13.69 9 SER B C 1
ATOM 736 O O . SER B 1 9 ? 5.560 21.283 13.057 1.00 15.14 9 SER B O 1
ATOM 739 N N . TRP B 1 10 ? 7.044 22.543 11.915 1.00 15.70 10 TRP B N 1
ATOM 740 C CA . TRP B 1 10 ? 8.188 21.823 12.476 1.00 16.88 10 TRP B CA 1
ATOM 741 C C . TRP B 1 10 ? 8.290 21.968 13.993 1.00 16.37 10 TRP B C 1
ATOM 742 O O . TRP B 1 10 ? 8.927 21.132 14.641 1.00 17.10 10 TRP B O 1
ATOM 753 N N . GLN B 1 11 ? 7.668 22.989 14.574 1.00 16.22 11 GLN B N 1
ATOM 754 C CA . GLN B 1 11 ? 7.722 23.208 16.011 1.00 17.03 11 GLN B CA 1
ATOM 755 C C . GLN B 1 11 ? 6.719 22.368 16.790 1.00 19.42 11 GLN B C 1
ATOM 756 O O . GLN B 1 11 ? 6.859 22.260 18.017 1.00 18.87 11 GLN B O 1
ATOM 762 N N . THR B 1 12 ? 5.718 21.791 16.125 1.00 14.42 12 THR B N 1
ATOM 763 C CA . THR B 1 12 ? 4.681 21.060 16.837 1.00 15.02 12 THR B CA 1
ATOM 764 C C . THR B 1 12 ? 5.253 19.789 17.455 1.00 14.22 12 THR B C 1
ATOM 765 O O . THR B 1 12 ? 5.724 18.890 16.749 1.00 14.41 12 THR B O 1
ATOM 769 N N . SER B 1 13 ? 5.215 19.727 18.761 1.00 11.99 13 SER B N 1
ATOM 770 C CA . SER B 1 13 ? 5.685 18.600 19.534 1.00 12.90 13 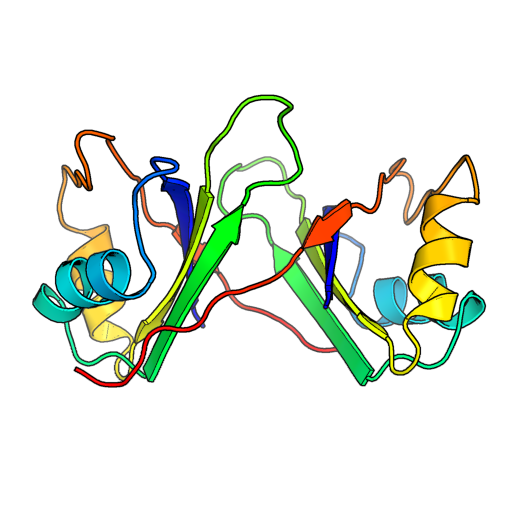SER B CA 1
ATOM 771 C C . SER B 1 13 ? 4.598 17.548 19.666 1.00 11.83 13 SER B C 1
ATOM 772 O O . SER B 1 13 ? 3.410 17.838 19.488 1.00 12.89 13 SER B O 1
ATOM 775 N N . PRO B 1 14 ? 4.973 16.304 19.967 1.00 13.44 14 PRO B N 1
ATOM 776 C CA . PRO B 1 14 ? 3.951 15.297 20.297 1.00 12.37 14 PRO B CA 1
ATOM 777 C C . PRO B 1 14 ? 3.016 15.765 21.390 1.00 12.91 14 PRO B C 1
ATOM 778 O O . PRO B 1 14 ? 1.805 15.524 21.314 1.00 12.60 14 PRO B O 1
ATOM 782 N N . ASP B 1 15 ? 3.550 16.436 22.414 1.00 12.84 15 ASP B N 1
ATOM 783 C CA . ASP B 1 15 ? 2.681 16.872 23.502 1.00 16.50 15 ASP B CA 1
ATOM 784 C C . ASP B 1 15 ? 1.704 17.937 23.038 1.00 12.84 15 ASP B C 1
ATOM 785 O O . ASP B 1 15 ? 0.566 17.982 23.519 1.00 15.79 15 ASP B O 1
ATOM 790 N N . SER B 1 16 ? 2.132 18.816 22.126 1.00 12.44 16 SER B N 1
ATOM 791 C CA . SER B 1 16 ? 1.228 19.861 21.644 1.00 11.35 16 SER B CA 1
ATOM 792 C C . SER B 1 16 ? 0.124 19.278 20.777 1.00 12.42 16 SER B C 1
ATOM 793 O O . SER B 1 16 ? -1.036 19.703 20.876 1.00 12.69 16 SER B O 1
ATOM 796 N N . LEU B 1 17 ? 0.473 18.321 19.916 1.00 12.43 17 LEU B N 1
ATOM 797 C CA . LEU B 1 17 ? -0.533 17.613 19.129 1.00 10.62 17 LEU B CA 1
ATOM 798 C C . LEU B 1 17 ? -1.524 16.899 20.042 1.00 11.28 17 LEU B C 1
ATOM 799 O O . LEU B 1 17 ? -2.744 16.981 19.837 1.00 10.05 17 LEU B O 1
ATOM 804 N N . ARG B 1 18 ? -1.014 16.231 21.085 1.00 11.05 18 ARG B N 1
ATOM 805 C CA . ARG B 1 18 ? -1.875 15.550 22.044 1.00 12.39 18 ARG B CA 1
ATOM 806 C C . ARG B 1 18 ? -2.794 16.540 22.745 1.00 14.85 18 ARG B C 1
ATOM 807 O O . ARG B 1 18 ? -4.004 16.305 22.873 1.00 13.74 18 ARG B O 1
ATOM 815 N N . ASP B 1 19 ? -2.234 17.664 23.198 1.00 11.58 19 ASP B N 1
ATOM 816 C CA . ASP B 1 19 ? -3.044 18.603 23.963 1.00 12.87 19 ASP B CA 1
ATOM 817 C C . ASP B 1 19 ? -4.113 19.244 23.094 1.00 15.60 19 ASP B C 1
ATOM 818 O O . ASP B 1 19 ? -5.222 19.491 23.580 1.00 16.76 19 ASP B O 1
ATOM 823 N N . TYR B 1 20 ? -3.828 19.457 21.805 1.00 12.10 20 TYR B N 1
ATOM 824 C CA . TYR B 1 20 ? -4.843 20.027 20.923 1.00 13.19 20 TYR B CA 1
ATOM 825 C C . TYR B 1 20 ? -6.002 19.057 20.743 1.00 12.29 20 TYR B C 1
ATOM 826 O O . TYR B 1 20 ? -7.176 19.440 20.860 1.00 15.84 20 TYR B O 1
ATOM 835 N N . PHE B 1 21 ? -5.697 17.804 20.429 1.00 11.51 21 PHE B N 1
ATOM 836 C CA . PHE B 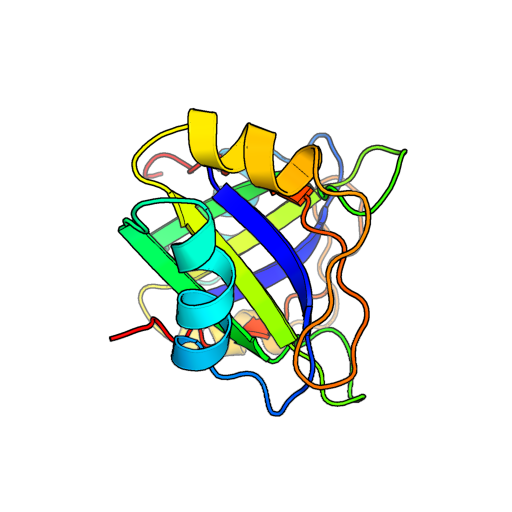1 21 ? -6.768 16.889 20.072 1.00 12.39 21 PHE B CA 1
ATOM 837 C C . PHE B 1 21 ? -7.467 16.323 21.291 1.00 11.85 21 PHE B C 1
ATOM 838 O O . PHE B 1 21 ? -8.587 15.823 21.163 1.00 13.41 21 PHE B O 1
ATOM 846 N N . SER B 1 22 ? -6.848 16.418 22.472 1.00 14.24 22 SER B N 1
ATOM 847 C CA . SER B 1 22 ? -7.515 15.944 23.679 1.00 13.79 22 SER B CA 1
ATOM 848 C C . SER B 1 22 ? -8.746 16.776 24.008 1.00 17.80 22 SER B C 1
ATOM 849 O O . SER B 1 22 ? -9.608 16.302 24.759 1.00 17.14 22 SER B O 1
ATOM 852 N N . LYS B 1 23 ? -8.847 17.989 23.455 1.00 14.87 23 LYS B N 1
ATOM 853 C CA . LYS B 1 23 ? -10.061 18.788 23.590 1.00 14.87 23 LYS B CA 1
ATOM 854 C C . LYS B 1 23 ? -11.272 18.114 22.964 1.00 18.73 23 LYS B C 1
ATOM 855 O O . LYS B 1 23 ? -12.405 18.451 23.325 1.00 22.87 23 LYS B O 1
ATOM 861 N N . PHE B 1 24 ? -11.062 17.177 22.037 1.00 13.22 24 PHE B N 1
ATOM 862 C CA . PHE B 1 24 ? -12.156 16.494 21.355 1.00 15.01 24 PHE B CA 1
ATOM 863 C C . PHE B 1 24 ? -12.456 15.116 21.927 1.00 19.02 24 PHE B C 1
ATOM 864 O O . PHE B 1 24 ? -13.476 14.521 21.564 1.00 19.15 24 PHE B O 1
ATOM 872 N N . GLY B 1 25 ? -11.611 14.590 22.798 1.00 17.92 25 GLY B N 1
ATOM 873 C CA . GLY B 1 25 ? -11.860 13.273 23.349 1.00 18.85 25 GLY B CA 1
ATOM 874 C C . GLY B 1 25 ? -10.585 12.646 23.859 1.00 15.80 25 GLY B C 1
ATOM 875 O O . GLY B 1 25 ? -9.481 13.135 23.627 1.00 16.56 25 GLY B O 1
ATOM 876 N N . GLU B 1 26 ? -10.764 11.531 24.566 1.00 18.34 26 GLU B N 1
ATOM 877 C CA . GLU B 1 26 ? -9.642 10.799 25.137 1.00 16.88 26 GLU B CA 1
ATOM 878 C C . GLU B 1 26 ? -8.733 10.254 24.048 1.00 16.40 26 GLU B C 1
ATOM 879 O O . GLU B 1 26 ? -9.198 9.736 23.031 1.00 15.17 26 GLU B O 1
ATOM 885 N N . ILE B 1 27 ? -7.425 10.328 24.290 1.00 14.53 27 ILE B N 1
ATOM 886 C CA . ILE B 1 27 ? -6.416 9.894 23.328 1.00 14.45 27 ILE B CA 1
ATOM 887 C C . ILE B 1 27 ? -5.853 8.542 23.744 1.00 14.43 27 ILE B C 1
ATOM 888 O O . ILE B 1 27 ? -5.481 8.347 24.907 1.00 17.29 27 ILE B O 1
ATOM 893 N N . ARG B 1 28 ? -5.770 7.613 22.797 1.00 11.59 28 ARG B N 1
ATOM 894 C CA . ARG B 1 28 ? -5.015 6.379 22.994 1.00 12.68 28 ARG B CA 1
ATOM 895 C C . ARG B 1 28 ? -3.541 6.540 22.641 1.00 12.99 28 ARG B C 1
ATOM 896 O O . ARG B 1 28 ? -2.666 6.057 23.373 1.00 16.06 28 ARG B O 1
ATOM 904 N N . GLU B 1 29 ? -3.250 7.204 21.522 1.00 13.02 29 GLU B N 1
ATOM 905 C CA . GLU B 1 29 ? -1.884 7.359 21.044 1.00 13.76 29 GLU B CA 1
ATOM 906 C C . GLU B 1 29 ? -1.794 8.606 20.176 1.00 14.37 29 GLU B C 1
ATOM 907 O O . GLU B 1 29 ? -2.751 8.983 19.497 1.00 13.78 29 GLU B O 1
ATOM 913 N N . CYS B 1 30 ? -0.636 9.251 20.225 1.00 12.10 30 CYS B N 1
ATOM 914 C CA . CYS B 1 30 ? -0.411 10.486 19.481 1.00 13.84 30 CYS B CA 1
ATOM 915 C C . CYS B 1 30 ? 1.054 10.511 19.094 1.00 13.21 30 CYS B C 1
ATOM 916 O O . CYS B 1 30 ? 1.912 10.408 19.970 1.00 17.07 30 CYS B O 1
ATOM 919 N N . MET B 1 31 ? 1.351 10.634 17.803 1.00 11.24 31 MET B N 1
ATOM 920 C CA . MET B 1 31 ? 2.746 10.712 17.398 1.00 11.43 31 MET B CA 1
ATOM 921 C C . MET B 1 31 ? 2.950 11.791 16.344 1.00 11.50 31 MET B C 1
ATOM 922 O O . MET B 1 31 ? 2.036 12.133 15.584 1.00 13.65 31 MET B O 1
ATOM 927 N N . VAL B 1 32 ? 4.184 12.292 16.293 1.00 10.82 32 VAL B N 1
ATOM 928 C CA . VAL B 1 32 ? 4.628 13.263 15.303 1.00 11.13 32 VAL B CA 1
ATOM 929 C C . VAL B 1 32 ? 5.914 12.753 14.663 1.00 13.24 32 VAL B C 1
ATOM 930 O O . VAL B 1 32 ? 6.722 12.063 15.295 1.00 14.96 32 VAL B O 1
ATOM 934 N N . MET B 1 33 ? 6.095 13.075 13.387 1.00 10.46 33 MET B N 1
ATOM 935 C CA . MET B 1 33 ? 7.370 12.792 12.743 1.00 14.06 33 MET B CA 1
ATOM 936 C C . MET B 1 33 ? 7.647 13.856 11.701 1.00 15.52 33 MET B C 1
ATOM 937 O O . MET B 1 33 ? 6.732 14.513 11.200 1.00 13.28 33 MET B O 1
ATOM 942 N N . ARG B 1 34 ? 8.926 14.037 11.387 1.00 13.85 34 ARG B N 1
ATOM 943 C CA . ARG B 1 34 ? 9.277 14.875 10.251 1.00 17.12 34 ARG B CA 1
ATOM 944 C C . ARG B 1 34 ? 8.714 14.275 8.971 1.00 17.18 34 ARG B C 1
ATOM 945 O O . ARG B 1 34 ? 8.840 13.071 8.721 1.00 18.31 34 ARG B O 1
ATOM 953 N N . ASP B 1 35 ? 8.087 15.111 8.169 1.00 15.25 35 ASP B N 1
ATOM 954 C CA . ASP B 1 35 ? 7.609 14.709 6.857 1.00 17.31 35 ASP B CA 1
ATOM 955 C C . ASP B 1 35 ? 8.816 14.518 5.949 1.00 20.58 35 ASP B C 1
ATOM 956 O O . ASP B 1 35 ? 9.440 15.513 5.557 1.00 19.91 35 ASP B O 1
ATOM 961 N N . PRO B 1 36 ? 9.172 13.287 5.582 1.00 22.74 36 PRO B N 1
ATOM 962 C CA . PRO B 1 36 ? 10.390 13.067 4.792 1.00 23.79 36 PRO B CA 1
ATOM 963 C C . PRO B 1 36 ? 10.242 13.370 3.310 1.00 22.08 36 PRO B C 1
ATOM 964 O O . PRO B 1 36 ? 11.206 13.163 2.560 1.00 26.04 36 PRO B O 1
ATOM 968 N N . THR B 1 37 ? 9.094 13.862 2.863 1.00 19.73 37 THR B N 1
ATOM 969 C CA . THR B 1 37 ? 8.861 14.069 1.441 1.00 22.67 37 THR B CA 1
ATOM 970 C C . THR B 1 37 ? 9.188 15.483 0.971 1.00 27.12 37 THR B C 1
ATOM 971 O O . THR B 1 37 ? 8.996 15.787 -0.212 1.00 28.46 37 THR B O 1
ATOM 975 N N . THR B 1 38 ? 9.657 16.357 1.856 1.00 22.58 38 THR B N 1
ATOM 976 C CA . THR B 1 38 ? 10.085 17.688 1.459 1.00 21.55 38 THR B CA 1
ATOM 977 C C . THR B 1 38 ? 11.463 17.959 2.034 1.00 23.25 38 THR B C 1
ATOM 978 O O . THR B 1 38 ? 11.840 17.400 3.063 1.00 19.94 38 THR B O 1
ATOM 982 N N . LYS B 1 39 ? 12.221 18.813 1.346 1.00 20.81 39 LYS B N 1
ATOM 983 C CA . LYS B 1 39 ? 13.530 19.220 1.837 1.00 22.85 39 LYS B CA 1
ATOM 984 C C . LYS B 1 39 ? 13.432 20.287 2.915 1.00 22.99 39 LYS B C 1
ATOM 985 O O . LYS B 1 39 ? 14.374 20.463 3.691 1.00 26.27 39 LYS B O 1
ATOM 991 N N . ARG B 1 40 ? 12.326 21.003 2.970 1.00 19.02 40 ARG B N 1
ATOM 992 C CA . ARG B 1 40 ? 12.098 21.943 4.044 1.00 22.23 40 ARG B CA 1
ATOM 993 C C . ARG B 1 40 ? 11.474 21.200 5.220 1.00 23.54 40 ARG B C 1
ATOM 994 O O . ARG B 1 40 ? 11.265 19.987 5.175 1.00 25.26 40 ARG B O 1
ATOM 1002 N N . SER B 1 41 ? 11.195 21.915 6.295 1.00 21.23 41 SER B N 1
ATOM 1003 C CA . SER B 1 41 ? 10.851 21.276 7.557 1.00 19.29 41 SER B CA 1
ATOM 1004 C C . SER B 1 41 ? 9.356 21.395 7.812 1.00 19.98 41 SER B C 1
ATOM 1005 O O . SER B 1 41 ? 8.828 22.500 7.975 1.00 20.61 41 SER B O 1
ATOM 1008 N N . ARG B 1 42 ? 8.685 20.248 7.861 1.00 16.28 42 ARG B N 1
ATOM 1009 C CA . ARG B 1 42 ? 7.290 20.179 8.257 1.00 12.40 42 ARG B CA 1
ATOM 1010 C C . ARG B 1 42 ? 7.077 18.784 8.828 1.00 14.59 42 ARG B C 1
ATOM 1011 O O . ARG B 1 42 ? 7.937 17.908 8.706 1.00 15.73 42 ARG B O 1
ATOM 1019 N N . GLY B 1 43 ? 5.943 18.580 9.499 1.00 13.98 43 GLY B N 1
ATOM 1020 C CA . GLY B 1 43 ? 5.673 17.326 10.163 1.00 13.18 43 GLY B CA 1
ATOM 1021 C C . GLY B 1 43 ? 4.388 16.681 9.676 1.00 13.22 43 GLY B C 1
ATOM 1022 O O . GLY B 1 43 ? 3.530 17.325 9.058 1.00 13.80 43 GLY B O 1
ATOM 1023 N N . PHE B 1 44 ? 4.245 15.396 9.971 1.00 13.27 44 PHE B N 1
ATOM 1024 C CA . PHE B 1 44 ? 2.876 14.934 10.039 1.00 16.05 44 PHE B CA 1
ATOM 1025 C C . PHE B 1 44 ? 2.638 14.153 11.314 1.00 12.50 44 PHE B C 1
ATOM 1026 O O . PHE B 1 44 ? 3.557 13.791 12.061 1.00 12.56 44 PHE B O 1
ATOM 1034 N N . GLY B 1 45 ? 1.358 14.036 11.606 1.00 11.65 45 GLY B N 1
ATOM 1035 C CA . GLY B 1 45 ? 0.915 13.537 12.886 1.00 13.56 45 GLY B CA 1
ATOM 1036 C C . GLY B 1 45 ? -0.104 12.440 12.696 1.00 12.07 45 GLY B C 1
ATOM 1037 O O . GLY B 1 45 ? -0.819 12.379 11.687 1.00 12.59 45 GLY B O 1
ATOM 1038 N N . PHE B 1 46 ? -0.173 11.576 13.696 1.00 12.91 46 PHE B N 1
ATOM 1039 C CA . PHE B 1 46 ? -1.176 10.524 13.758 1.00 12.99 46 PHE B CA 1
ATOM 1040 C C . PHE B 1 46 ? -1.778 10.548 15.148 1.00 13.14 46 PHE B C 1
ATOM 1041 O O . PHE B 1 46 ? -1.044 10.537 16.140 1.00 15.44 46 PHE B O 1
ATOM 1049 N N . VAL B 1 47 ? -3.106 10.594 15.231 1.00 9.47 47 VAL B N 1
ATOM 1050 C CA . VAL B 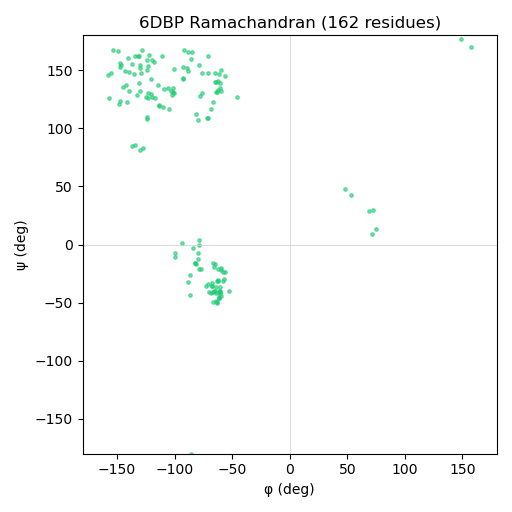1 47 ? -3.800 10.613 16.515 1.00 10.47 47 VAL B CA 1
ATOM 1051 C C . VAL B 1 47 ? -4.792 9.462 16.525 1.00 13.84 47 VAL B C 1
ATOM 1052 O O . VAL B 1 47 ? -5.620 9.347 15.613 1.00 13.22 47 VAL B O 1
ATOM 1056 N N . THR B 1 48 ? -4.721 8.623 17.560 1.00 10.34 48 THR B N 1
ATOM 1057 C CA . THR B 1 48 ? -5.691 7.552 17.772 1.00 12.25 48 THR B CA 1
ATOM 1058 C C . THR B 1 48 ? -6.552 7.894 18.981 1.00 14.71 48 THR B C 1
ATOM 1059 O O . THR B 1 48 ? -6.044 7.994 20.100 1.00 13.25 48 THR B O 1
ATOM 1063 N N . PHE B 1 49 ? -7.850 8.042 18.758 1.00 11.75 49 PHE B N 1
ATOM 1064 C CA . PHE B 1 49 ? -8.793 8.348 19.827 1.00 13.64 49 PHE B CA 1
ATOM 1065 C C . PHE B 1 49 ? -9.316 7.065 20.463 1.00 15.96 49 PHE B C 1
ATOM 1066 O O . PHE B 1 49 ? -9.436 6.033 19.801 1.00 16.19 49 PHE B O 1
ATOM 1074 N N . ALA B 1 50 ? -9.690 7.156 21.745 1.00 13.29 50 ALA B N 1
ATOM 1075 C CA . ALA B 1 50 ? -10.311 6.007 22.406 1.00 13.72 50 ALA B CA 1
ATOM 1076 C C . ALA B 1 50 ? -11.692 5.717 21.824 1.00 16.74 50 ALA B C 1
ATOM 1077 O O . ALA B 1 50 ? -12.080 4.551 21.693 1.00 18.43 50 ALA B O 1
ATOM 1079 N N . ASP B 1 51 ? -12.434 6.757 21.447 1.00 15.34 51 ASP B N 1
ATOM 1080 C CA . ASP B 1 51 ? -13.804 6.639 20.954 1.00 19.77 51 ASP B CA 1
ATOM 1081 C C . ASP B 1 51 ? -13.908 7.266 19.570 1.00 21.49 51 ASP B C 1
ATOM 1082 O O . ASP B 1 51 ? -13.549 8.440 19.402 1.00 15.86 51 ASP B O 1
ATOM 1087 N N . PRO B 1 52 ? -14.403 6.534 18.568 1.00 21.69 52 PRO B N 1
ATOM 1088 C CA . PRO B 1 52 ? -14.590 7.130 17.232 1.00 22.81 52 PRO B CA 1
ATOM 1089 C C . PRO B 1 52 ? -15.460 8.368 17.223 1.00 20.80 52 PRO B C 1
ATOM 1090 O O . PRO B 1 52 ? -15.338 9.181 16.298 1.00 20.83 52 PRO B O 1
ATOM 1094 N N . ALA B 1 53 ? -16.338 8.547 18.214 1.00 20.25 53 ALA B N 1
ATOM 1095 C CA . ALA B 1 53 ? -17.167 9.749 18.251 1.00 19.79 53 ALA B CA 1
ATOM 1096 C C . ALA B 1 53 ? -16.314 11.007 18.270 1.00 21.02 53 ALA B C 1
ATOM 1097 O O . ALA B 1 53 ? -16.709 12.039 17.710 1.00 20.10 53 ALA B O 1
ATOM 1099 N N . SER B 1 54 ? -15.125 10.929 18.876 1.00 17.20 54 SER B N 1
ATOM 1100 C CA . SER B 1 54 ? -14.225 12.075 18.891 1.00 16.40 54 SER B CA 1
ATOM 1101 C C . SER B 1 54 ? -13.837 12.497 17.481 1.00 15.30 54 SER B C 1
ATOM 1102 O O . SER B 1 54 ? -13.685 13.693 17.201 1.00 14.81 54 SER B O 1
ATOM 1105 N N . VAL B 1 55 ? -13.664 11.525 16.583 1.00 14.39 55 VAL B N 1
ATOM 1106 C CA . VAL B 1 55 ? -13.323 11.816 15.196 1.00 14.59 55 VAL B CA 1
ATOM 1107 C C . VAL B 1 55 ? -14.407 12.663 14.545 1.00 14.22 55 VAL B C 1
ATOM 1108 O O . VAL B 1 55 ? -14.121 13.576 13.767 1.00 15.42 55 VAL B O 1
ATOM 1112 N N . ASP B 1 56 ? -15.673 12.358 14.833 1.00 14.26 56 ASP B N 1
ATOM 1113 C CA . ASP B 1 56 ? -16.759 13.140 14.262 1.00 15.55 56 ASP B CA 1
ATOM 1114 C C . ASP B 1 56 ? -16.664 14.597 14.680 1.00 15.31 56 ASP B C 1
ATOM 1115 O O . ASP B 1 56 ? -16.883 15.501 13.862 1.00 15.96 56 ASP B O 1
ATOM 1120 N N . LYS B 1 57 ? -16.330 14.845 15.951 1.00 14.06 57 LYS B N 1
ATOM 1121 C CA . LYS B 1 57 ? -16.220 16.219 16.433 1.00 14.82 57 LYS B CA 1
ATOM 1122 C C . LYS B 1 57 ? -15.085 16.967 15.745 1.00 12.98 57 LYS B C 1
ATOM 1123 O O . LYS B 1 57 ? -15.215 18.153 15.435 1.00 16.06 57 LYS B O 1
ATOM 1129 N N . VAL B 1 58 ? -13.947 16.302 15.531 1.00 14.25 58 VAL B N 1
ATOM 1130 C CA . VAL B 1 58 ? -12.846 16.931 14.806 1.00 12.03 58 VAL B CA 1
ATOM 1131 C C . VAL B 1 58 ? -13.271 17.251 13.379 1.00 14.60 58 VAL B C 1
ATOM 1132 O O . VAL B 1 58 ? -13.039 18.355 12.870 1.00 17.34 58 VAL B O 1
ATOM 1136 N N . LEU B 1 59 ? -13.854 16.260 12.694 1.00 14.22 59 LEU B N 1
ATOM 1137 C CA . LEU B 1 59 ? -14.252 16.451 11.299 1.00 15.47 59 LEU B CA 1
ATOM 1138 C C . LEU B 1 59 ? -15.311 17.538 11.157 1.00 17.86 59 LEU B C 1
ATOM 1139 O O . LEU B 1 59 ? -15.339 18.244 10.141 1.00 18.41 59 LEU B O 1
ATOM 1144 N N . GLY B 1 60 ? -16.174 17.701 12.164 1.00 17.67 60 GLY B N 1
ATOM 1145 C CA . GLY B 1 60 ? -17.251 18.670 12.062 1.00 19.39 60 GLY B CA 1
ATOM 1146 C C . GLY B 1 60 ? -16.840 20.110 12.273 1.00 18.51 60 GLY B C 1
ATOM 1147 O O . GLY B 1 60 ? -17.556 21.020 11.838 1.00 21.09 60 GLY B O 1
ATOM 1148 N N . GLN B 1 61 ? -15.714 20.343 12.925 1.00 16.90 61 GLN B N 1
ATOM 1149 C CA . GLN B 1 61 ? -15.293 21.712 13.192 1.00 16.94 61 GLN B CA 1
ATOM 1150 C C . GLN B 1 61 ? -14.717 22.337 11.922 1.00 18.70 61 GLN B C 1
ATOM 1151 O O . GLN B 1 61 ? -13.863 21.724 11.272 1.00 19.29 61 GLN B O 1
ATOM 1157 N N . PRO B 1 62 ? -15.159 23.539 11.532 1.00 16.73 62 PRO B N 1
ATOM 1158 C CA . PRO B 1 62 ? -14.751 24.068 10.215 1.00 20.94 62 PRO B CA 1
ATOM 1159 C C . PRO B 1 62 ? -13.276 24.420 10.097 1.00 22.42 62 PRO B C 1
ATOM 1160 O O . PRO B 1 62 ? -12.686 24.171 9.036 1.00 24.34 62 PRO B O 1
ATOM 1164 N N . HIS B 1 63 ? -12.670 25.036 11.117 1.00 16.76 63 HIS B N 1
ATOM 1165 C CA . HIS B 1 63 ? -11.297 25.527 11.032 1.00 17.77 63 HIS B CA 1
ATOM 1166 C C . HIS B 1 63 ? -10.466 24.904 12.151 1.00 17.15 63 HIS B C 1
ATOM 1167 O O . HIS B 1 63 ? -10.881 24.913 13.317 1.00 19.98 63 HIS B O 1
ATOM 1174 N N . HIS B 1 64 ? -9.306 24.355 11.806 1.00 12.90 64 HIS B N 1
ATOM 1175 C CA . HIS B 1 64 ? -8.342 23.894 12.795 1.00 12.31 64 HIS B CA 1
ATOM 1176 C C . HIS B 1 64 ? -7.039 24.642 12.589 1.00 12.86 64 HIS B C 1
ATOM 1177 O O . HIS B 1 64 ? -6.635 24.884 11.453 1.00 15.77 64 HIS B O 1
ATOM 1184 N N . GLU B 1 65 ? -6.369 24.978 13.687 1.00 15.46 65 GLU B N 1
ATOM 1185 C CA . GLU B 1 65 ? -5.085 25.654 13.603 1.00 13.88 65 GLU B CA 1
ATOM 1186 C C . GLU B 1 65 ? -4.216 25.147 14.745 1.00 14.63 65 GLU B C 1
ATOM 1187 O O . GLU B 1 65 ? -4.697 25.002 15.869 1.00 15.44 65 GLU B O 1
ATOM 1193 N N . LEU B 1 66 ? -2.955 24.839 14.444 1.00 13.62 66 LEU B N 1
ATOM 1194 C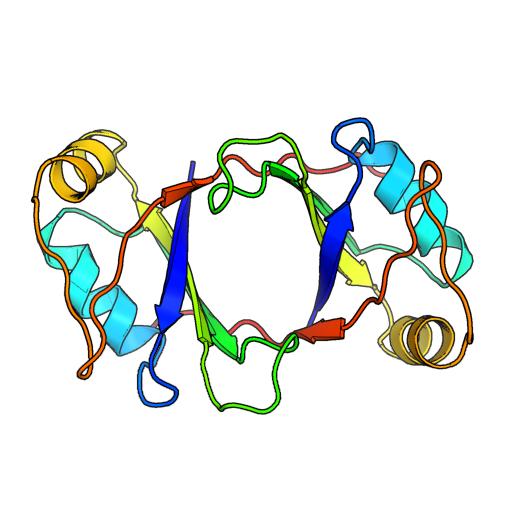 CA . LEU B 1 66 ? -2.023 24.354 15.459 1.00 13.23 66 LEU B CA 1
ATOM 1195 C C . LEU B 1 66 ? -0.654 24.954 15.191 1.00 12.50 66 LEU B C 1
ATOM 1196 O O . LEU B 1 66 ? -0.106 24.794 14.097 1.00 12.53 66 LEU B O 1
ATOM 1201 N N . ASP B 1 67 ? -0.106 25.662 16.181 1.00 16.89 67 ASP B N 1
ATOM 1202 C CA . ASP B 1 67 ? 1.196 26.304 16.016 1.00 16.11 67 ASP B CA 1
ATOM 1203 C C . ASP B 1 67 ? 1.221 27.182 14.761 1.00 16.64 67 ASP B C 1
ATOM 1204 O O . ASP B 1 67 ? 2.177 27.172 13.978 1.00 16.98 67 ASP B O 1
ATOM 1209 N N . SER B 1 68 ? 0.123 27.926 14.560 1.00 15.71 68 SER B N 1
ATOM 1210 C CA . SER B 1 68 ? -0.081 28.927 13.517 1.00 18.86 68 SER B CA 1
ATOM 1211 C C . SER B 1 68 ? -0.248 28.353 12.115 1.00 15.13 68 SER B C 1
ATOM 1212 O O . SER B 1 68 ? -0.237 29.118 11.133 1.00 18.17 68 SER B O 1
ATOM 1215 N N . LYS B 1 69 ? -0.386 27.038 11.972 1.00 13.07 69 LYS B N 1
ATOM 1216 C CA . LYS B 1 69 ? -0.637 26.415 10.683 1.00 13.82 69 LYS B CA 1
ATOM 1217 C C . LYS B 1 69 ? -2.064 25.897 10.673 1.00 13.67 69 LYS B C 1
ATOM 1218 O O . LYS B 1 69 ? -2.508 25.265 11.638 1.00 13.82 69 LYS B O 1
ATOM 1224 N N . THR B 1 70 ? -2.774 26.170 9.594 1.00 11.81 70 THR B N 1
ATOM 1225 C CA . THR B 1 70 ? -4.022 25.472 9.332 1.00 11.32 70 THR B CA 1
ATOM 1226 C C . THR B 1 70 ? -3.744 23.987 9.140 1.00 13.31 70 THR B C 1
ATOM 1227 O O . THR B 1 70 ? -2.832 23.602 8.397 1.00 15.18 70 THR B O 1
ATOM 1231 N N . ILE B 1 71 ? -4.506 23.152 9.833 1.00 11.14 71 ILE B N 1
ATOM 1232 C CA . ILE B 1 71 ? -4.417 21.707 9.643 1.00 12.87 71 ILE B CA 1
ATOM 1233 C C . ILE B 1 71 ? -5.791 21.186 9.257 1.00 12.77 71 ILE B C 1
ATOM 1234 O O . ILE B 1 71 ? -6.820 21.783 9.587 1.00 13.32 71 ILE B O 1
ATOM 1239 N N . ASP B 1 72 ? -5.805 20.066 8.538 1.00 14.40 72 ASP B N 1
ATOM 1240 C CA . ASP B 1 72 ? -7.045 19.487 8.029 1.00 13.40 72 ASP B CA 1
ATOM 1241 C C . ASP B 1 72 ? -6.999 17.995 8.325 1.00 15.19 72 ASP B C 1
ATOM 1242 O O . ASP B 1 72 ? -6.595 17.195 7.481 1.00 15.85 72 ASP B O 1
ATOM 1247 N N . PRO B 1 73 ? -7.419 17.592 9.516 1.00 15.07 73 PRO B N 1
ATOM 1248 C CA . PRO B 1 73 ? -7.302 16.179 9.897 1.00 13.09 73 PRO B CA 1
ATOM 1249 C C . PRO B 1 73 ? -8.174 15.295 9.022 1.00 12.88 73 PRO B C 1
ATOM 1250 O O . PRO B 1 73 ? -9.303 15.645 8.674 1.00 13.18 73 PRO B O 1
ATOM 1254 N N . LYS B 1 74 ? -7.622 14.144 8.657 1.00 12.10 74 LYS B N 1
ATOM 1255 C CA . LYS B 1 74 ? -8.288 13.151 7.834 1.00 14.99 74 LYS B CA 1
ATOM 1256 C C . LYS B 1 74 ? -8.304 11.828 8.583 1.00 16.38 74 LYS B C 1
ATOM 1257 O O . LYS B 1 74 ? -7.498 11.602 9.487 1.00 15.67 74 LYS B O 1
ATOM 1263 N N . VAL B 1 75 ? -9.225 10.945 8.201 1.00 16.24 75 VAL B N 1
ATOM 1264 C CA . VAL B 1 75 ? -9.329 9.625 8.815 1.00 13.98 75 VAL B CA 1
ATOM 1265 C C . VAL B 1 75 ? -8.513 8.620 8.014 1.00 14.56 75 VAL B C 1
ATOM 1266 O O . VAL B 1 75 ? -8.480 8.664 6.781 1.00 17.92 75 VAL B O 1
ATOM 1270 N N . ALA B 1 76 ? -7.884 7.678 8.715 1.00 14.07 76 ALA B N 1
ATOM 1271 C CA . ALA B 1 76 ? -7.049 6.658 8.091 1.00 15.33 76 ALA B CA 1
ATOM 1272 C C . ALA B 1 76 ? -7.299 5.332 8.792 1.00 12.65 76 ALA B C 1
ATOM 1273 O O . ALA B 1 76 ? -7.604 5.295 9.984 1.00 14.78 76 ALA B O 1
ATOM 1275 N N . PHE B 1 77 ? -7.183 4.238 8.041 1.00 13.38 77 PHE B N 1
ATOM 1276 C CA . PHE B 1 77 ? -7.520 2.905 8.544 1.00 15.10 77 PHE B CA 1
ATOM 1277 C C . PHE B 1 77 ? -6.376 1.944 8.263 1.00 15.95 77 PHE B C 1
ATOM 1278 O O . PHE B 1 77 ? -6.417 1.180 7.293 1.00 18.10 77 PHE B O 1
ATOM 1286 N N . PRO B 1 78 ? -5.337 1.954 9.093 1.00 15.19 78 PRO B N 1
ATOM 1287 C CA . PRO B 1 78 ? -4.153 1.132 8.801 1.00 16.88 78 PRO B CA 1
ATOM 1288 C C . PRO B 1 78 ? -4.473 -0.352 8.742 1.00 19.50 78 PRO B C 1
ATOM 1289 O O . PRO B 1 78 ? -5.232 -0.878 9.558 1.00 21.40 78 PRO B O 1
ATOM 1293 N N . ARG B 1 79 ? -3.862 -1.027 7.771 1.00 15.74 79 ARG B N 1
ATOM 1294 C CA . ARG B 1 79 ? -3.994 -2.466 7.580 1.00 18.06 79 ARG B CA 1
ATOM 1295 C C . ARG B 1 79 ? -2.614 -3.087 7.705 1.00 19.72 79 ARG B C 1
ATOM 1296 O O . ARG B 1 79 ? -1.695 -2.688 6.983 1.00 17.15 79 ARG B O 1
ATOM 1304 N N . ARG B 1 80 ? -2.474 -4.086 8.575 1.00 19.40 80 ARG B N 1
ATOM 1305 C CA . ARG B 1 80 ? -1.174 -4.703 8.803 1.00 19.00 80 ARG B CA 1
ATOM 1306 C C . ARG B 1 80 ? -1.050 -6.014 8.039 1.00 18.06 80 ARG B C 1
ATOM 1307 O O . ARG B 1 80 ? -2.042 -6.705 7.791 1.00 21.77 80 ARG B O 1
ATOM 1315 N N . ALA B 1 81 ? 0.186 -6.356 7.674 1.00 18.16 81 ALA B N 1
ATOM 1316 C CA . ALA B 1 81 ? 0.406 -7.557 6.886 1.00 20.10 81 ALA B CA 1
ATOM 1317 C C . ALA B 1 81 ? 0.366 -8.801 7.769 1.00 29.60 81 ALA B C 1
ATOM 1318 O O . ALA B 1 81 ? 0.642 -8.758 8.971 1.00 30.28 81 ALA B O 1
ATOM 1320 N N . GLN B 1 82 ? 0.027 -9.923 7.143 1.00 34.34 82 GLN B N 1
ATOM 1321 C CA . GLN B 1 82 ? -0.046 -11.213 7.820 1.00 38.84 82 GLN B CA 1
ATOM 1322 C C . GLN B 1 82 ? 1.303 -11.925 7.811 1.00 41.38 82 GLN B C 1
ATOM 1323 O O . GLN B 1 82 ? 1.797 -12.358 8.855 1.00 44.60 82 GLN B O 1
#

Solvent-accessible surface area: 9515 Å² total; per-residue (Å²): 86,55,0,11,0,26,29,0,8,170,120,2,40,10,58,29,0,69,72,46,0,54,172,20,22,107,36,162,60,3,11,4,2,121,9,11,65,34,193,197,67,88,3,8,0,11,0,17,1,32,73,85,50,2,21,105,113,1,94,57,74,136,94,8,102,18,57,115,68,105,7,92,6,58,54,2,128,34,127,171,21,130,122,197,81,25,0,11,0,26,25,1,18,170,121,2,39,14,62,43,0,26,52,40,0,32,160,22,20,137,44,187,61,2,20,6,2,114,7,18,76,30,182,200,67,100,4,10,0,3,0,25,14,52,79,87,57,5,9,105,116,1,92,60,72,120,158,10,113,17,62,100,86,109,6,92,5,59,40,2,127,23,126,143,27,184

Secondary structure (DSSP, 8-state):
-EEEEEEEETT--HHHHHHHHGGGS-EEEEEEEE-TT-SS-EEEEEEEESSHHHHHHHHHSS-EEETTEEE--EEE--EEPPP-/-EEEEEEEETT--HHHHHHHHGGGS-EEEEEEEE-TTSSS-EEEEEEEESSHHHHHHHHH-S--EETTEE---EEE--EE--

B-factor: mean 20.46, std 8.52, range [9.08, 59.01]

CATH classification: 3.30.70.330